Protein AF-A0A821PAI7-F1 (afdb_monomer_lite)

Secondary structure (DSSP, 8-state):
-HHHHHHHHHHHHHHHHHHHHHHHHT--EETTEEEEETTTTS-HHHHHHHHHHHHHHHHHHHHHHHHHHHHHHHHHHHHHHHHHHHHHHS-HHHHHHHHHHHHHHHHHHHHHHHHHHHHHHHHHHTT-

Radius of gyration: 34.41 Å; chains: 1; bounding box: 98×46×50 Å

Structure (mmCIF, N/CA/C/O backbone):
data_AF-A0A821PAI7-F1
#
_entry.id   AF-A0A821PAI7-F1
#
loop_
_atom_site.group_PDB
_atom_site.id
_atom_site.type_symbol
_atom_site.label_atom_id
_atom_site.label_alt_id
_atom_site.label_comp_id
_atom_site.label_asym_id
_atom_site.label_entity_id
_atom_site.label_seq_id
_atom_site.pdbx_PDB_ins_code
_atom_site.Cartn_x
_atom_site.Cartn_y
_atom_site.Cartn_z
_atom_site.occupancy
_atom_site.B_iso_or_equiv
_atom_site.auth_seq_id
_atom_site.auth_comp_id
_atom_site.auth_asym_id
_atom_site.auth_atom_id
_atom_site.pdbx_PDB_model_num
ATOM 1 N N . GLY A 1 1 ? 9.888 -11.070 -11.938 1.00 49.94 1 GLY A N 1
ATOM 2 C CA . GLY A 1 1 ? 8.780 -11.842 -11.357 1.00 49.94 1 GLY A CA 1
ATOM 3 C C . GLY A 1 1 ? 8.184 -11.053 -10.219 1.00 49.94 1 GLY A C 1
ATOM 4 O O . GLY A 1 1 ? 7.246 -10.309 -10.442 1.00 49.94 1 GLY A O 1
ATOM 5 N N . GLU A 1 2 ? 8.807 -11.104 -9.044 1.00 46.00 2 GLU A N 1
ATOM 6 C CA . GLU A 1 2 ? 8.268 -10.514 -7.802 1.00 46.00 2 GLU A CA 1
ATOM 7 C C . GLU A 1 2 ? 8.218 -8.973 -7.785 1.00 46.00 2 GLU A C 1
ATOM 9 O O . GLU A 1 2 ? 7.347 -8.375 -7.160 1.00 46.00 2 GLU A O 1
ATOM 14 N N . THR A 1 3 ? 9.092 -8.298 -8.535 1.00 57.22 3 THR A N 1
ATOM 15 C CA . THR A 1 3 ? 9.069 -6.830 -8.668 1.00 57.22 3 THR A CA 1
ATOM 16 C C . THR A 1 3 ? 7.948 -6.314 -9.571 1.00 57.22 3 THR A C 1
ATOM 18 O O . THR A 1 3 ? 7.578 -5.149 -9.476 1.00 57.22 3 THR A O 1
ATOM 21 N N . THR A 1 4 ? 7.394 -7.153 -10.447 1.00 66.62 4 THR A N 1
ATOM 22 C CA . THR A 1 4 ? 6.386 -6.748 -11.439 1.00 66.62 4 THR A CA 1
ATOM 23 C C . THR A 1 4 ? 4.973 -6.793 -10.852 1.00 66.62 4 THR A C 1
ATOM 25 O O . THR A 1 4 ? 4.166 -5.904 -11.116 1.00 66.62 4 THR A O 1
ATOM 28 N N . GLU A 1 5 ? 4.701 -7.779 -9.996 1.00 65.94 5 GLU A N 1
ATOM 29 C CA . GLU A 1 5 ? 3.411 -7.950 -9.315 1.00 65.94 5 GLU A CA 1
ATOM 30 C C . GLU A 1 5 ? 3.170 -6.865 -8.260 1.00 65.94 5 GLU A C 1
ATOM 32 O O . GLU A 1 5 ? 2.105 -6.251 -8.247 1.00 65.94 5 GLU A O 1
ATOM 37 N N . TYR A 1 6 ? 4.186 -6.538 -7.454 1.00 71.12 6 TYR A N 1
ATOM 38 C CA . TYR A 1 6 ? 4.102 -5.458 -6.466 1.00 71.12 6 TYR A CA 1
ATOM 39 C C . TYR A 1 6 ? 3.813 -4.091 -7.112 1.00 71.12 6 TYR A C 1
ATOM 41 O O . TYR A 1 6 ? 2.992 -3.315 -6.622 1.00 71.12 6 TYR A O 1
ATOM 49 N N . VAL A 1 7 ? 4.454 -3.797 -8.250 1.00 72.88 7 VAL A N 1
ATOM 50 C CA . VAL A 1 7 ? 4.238 -2.540 -8.986 1.00 72.88 7 VAL A CA 1
ATOM 51 C C . VAL A 1 7 ? 2.828 -2.481 -9.575 1.00 72.88 7 VAL A C 1
ATOM 53 O O . VAL A 1 7 ? 2.158 -1.456 -9.447 1.00 72.88 7 VAL A O 1
ATOM 56 N N . ALA A 1 8 ? 2.348 -3.572 -10.179 1.00 75.94 8 ALA A N 1
ATOM 57 C CA . ALA A 1 8 ? 0.982 -3.650 -10.694 1.00 75.94 8 ALA A CA 1
ATOM 58 C C . ALA A 1 8 ? -0.057 -3.474 -9.574 1.00 75.94 8 ALA A C 1
ATOM 60 O O . ALA A 1 8 ? -1.049 -2.762 -9.742 1.00 75.94 8 ALA A O 1
ATOM 61 N N . GLU A 1 9 ? 0.196 -4.067 -8.408 1.00 77.94 9 GLU A N 1
ATOM 62 C CA . GLU A 1 9 ? -0.677 -3.966 -7.247 1.00 77.94 9 GLU A CA 1
ATOM 63 C C . GLU A 1 9 ? -0.728 -2.542 -6.656 1.00 77.94 9 GLU A C 1
ATOM 65 O O . GLU A 1 9 ? -1.802 -2.086 -6.234 1.00 77.94 9 GLU A O 1
ATOM 70 N N . GLN A 1 10 ? 0.402 -1.830 -6.625 1.00 80.75 10 GLN A N 1
ATOM 71 C CA . GLN A 1 10 ? 0.442 -0.432 -6.194 1.00 80.75 10 GLN A CA 1
ATOM 72 C C . GLN A 1 10 ? -0.295 0.470 -7.189 1.00 80.75 10 GLN A C 1
ATOM 74 O O . GLN A 1 10 ? -1.089 1.315 -6.782 1.00 80.75 10 GLN A O 1
ATOM 79 N N . LEU A 1 11 ? -0.100 0.264 -8.493 1.00 83.56 11 LEU A N 1
ATOM 80 C CA . LEU A 1 11 ? -0.813 1.023 -9.522 1.00 83.56 11 LEU A CA 1
ATOM 81 C C . LEU A 1 11 ? -2.327 0.803 -9.435 1.00 83.56 11 LEU A C 1
ATOM 83 O O . LEU A 1 11 ? -3.085 1.769 -9.476 1.00 83.56 11 LEU A O 1
ATOM 87 N N . ALA A 1 12 ? -2.778 -0.441 -9.253 1.00 83.12 12 ALA A N 1
ATOM 88 C CA . ALA A 1 12 ? -4.196 -0.745 -9.068 1.00 83.12 12 ALA A CA 1
ATOM 89 C C . ALA A 1 12 ? -4.795 -0.022 -7.846 1.00 83.12 12 ALA A C 1
ATOM 91 O O . ALA A 1 12 ? -5.939 0.431 -7.889 1.00 83.12 12 ALA A O 1
ATOM 92 N N . TYR A 1 13 ? -4.021 0.117 -6.767 1.00 87.38 13 TYR A N 1
ATOM 93 C CA . TYR A 1 13 ? -4.441 0.840 -5.569 1.00 87.38 13 TYR A CA 1
ATOM 94 C C . TYR A 1 13 ? -4.627 2.342 -5.811 1.00 87.38 13 TYR A C 1
ATOM 96 O O . TYR A 1 13 ? -5.671 2.897 -5.463 1.00 87.38 13 TYR A O 1
ATOM 104 N N . GLU A 1 14 ? -3.655 2.982 -6.460 1.00 89.25 14 GLU A N 1
ATOM 105 C CA . GLU A 1 14 ? -3.740 4.404 -6.811 1.00 89.25 14 GLU A CA 1
ATOM 106 C C . GLU A 1 14 ? -4.895 4.680 -7.786 1.00 89.25 14 GLU A C 1
ATOM 108 O O . GLU A 1 14 ? -5.622 5.661 -7.633 1.00 89.25 14 GLU A O 1
ATOM 113 N N . TRP A 1 15 ? -5.153 3.766 -8.727 1.00 91.75 15 TRP A N 1
ATOM 114 C CA . TRP A 1 15 ? -6.306 3.857 -9.626 1.00 91.75 15 TRP A CA 1
ATOM 115 C C . TRP A 1 15 ? -7.648 3.815 -8.889 1.00 91.75 15 TRP A C 1
ATOM 117 O O . TRP A 1 15 ? -8.557 4.571 -9.230 1.00 91.75 15 TRP A O 1
ATOM 127 N N . ILE A 1 16 ? -7.784 2.967 -7.865 1.00 89.88 16 ILE A N 1
ATOM 128 C CA . ILE A 1 16 ? -9.005 2.885 -7.050 1.00 89.88 16 ILE A CA 1
ATOM 129 C C . ILE A 1 16 ? -9.232 4.183 -6.264 1.00 89.88 16 ILE A C 1
ATOM 131 O O . ILE A 1 16 ? -10.365 4.669 -6.200 1.00 89.88 16 ILE A O 1
ATOM 135 N N . LYS A 1 17 ? -8.169 4.767 -5.696 1.00 93.12 17 LYS A N 1
ATOM 136 C CA . LYS A 1 17 ? -8.231 6.070 -5.013 1.00 93.12 17 LYS A CA 1
ATOM 137 C C . LYS A 1 17 ? -8.680 7.174 -5.959 1.00 93.12 17 LYS A C 1
ATOM 139 O O . LYS A 1 17 ? -9.666 7.853 -5.677 1.00 93.12 17 LYS A O 1
ATOM 144 N N . TYR A 1 18 ? -8.023 7.273 -7.110 1.00 93.31 18 TYR A N 1
ATOM 145 C CA . TYR A 1 18 ? -8.362 8.246 -8.140 1.00 93.31 18 TYR A CA 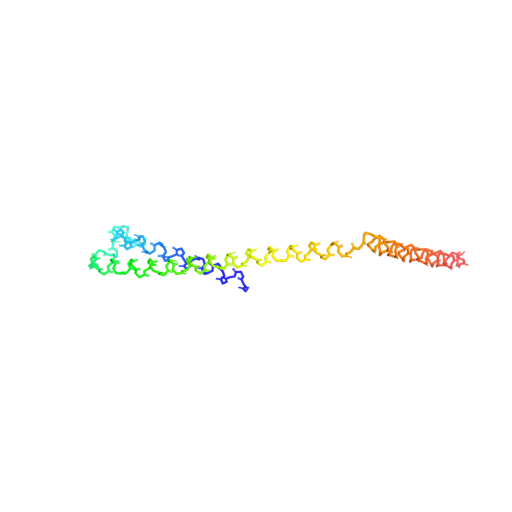1
ATOM 146 C C . TYR A 1 18 ? -9.812 8.091 -8.620 1.00 93.31 18 TYR A C 1
ATOM 148 O O . TYR A 1 18 ? -10.555 9.068 -8.693 1.00 93.31 18 TYR A O 1
ATOM 156 N N . ALA A 1 19 ? -10.262 6.862 -8.890 1.00 91.81 19 ALA A N 1
ATOM 157 C CA . ALA A 1 19 ? -11.640 6.601 -9.301 1.00 91.81 19 ALA A CA 1
ATOM 158 C C . ALA A 1 19 ? -12.652 7.054 -8.237 1.00 91.81 19 ALA A C 1
ATOM 160 O O . ALA A 1 19 ? -13.659 7.683 -8.567 1.00 91.81 19 ALA A O 1
ATOM 161 N N . ARG A 1 20 ? -12.373 6.790 -6.954 1.00 93.38 20 ARG A N 1
ATOM 162 C CA . ARG A 1 20 ? -13.219 7.251 -5.848 1.00 93.38 20 ARG A CA 1
ATOM 163 C C . ARG A 1 20 ? -13.309 8.774 -5.803 1.00 93.38 20 ARG A C 1
ATOM 165 O O . ARG A 1 20 ? -14.416 9.282 -5.658 1.00 93.38 20 ARG A O 1
ATOM 172 N N . GLU A 1 21 ? -12.193 9.486 -5.941 1.00 94.50 21 GLU A N 1
ATOM 173 C CA . GLU A 1 21 ? -12.177 10.956 -5.967 1.00 94.50 21 GLU A CA 1
ATOM 174 C C . GLU A 1 21 ? -13.070 11.504 -7.087 1.00 94.50 21 GLU A C 1
ATOM 176 O O . GLU A 1 21 ? -13.922 12.356 -6.840 1.00 94.50 21 GLU A O 1
ATOM 181 N N . ARG A 1 22 ? -12.974 10.941 -8.299 1.00 94.75 22 ARG A N 1
ATOM 182 C CA . ARG A 1 22 ? -13.813 11.357 -9.439 1.00 94.75 22 ARG A CA 1
ATOM 183 C C . ARG A 1 22 ? -15.301 11.112 -9.206 1.00 94.75 22 ARG A C 1
ATOM 185 O O . ARG A 1 22 ? -16.127 11.968 -9.526 1.00 94.75 22 ARG A O 1
ATOM 192 N N . LEU A 1 23 ? -15.656 9.976 -8.605 1.00 93.38 23 LEU A N 1
ATOM 193 C CA . LEU A 1 23 ? -17.041 9.676 -8.228 1.00 93.38 23 LEU A CA 1
ATOM 194 C C . LEU A 1 23 ? -17.551 10.629 -7.132 1.00 93.38 23 LEU A C 1
ATOM 196 O O . LEU A 1 23 ? -18.690 11.101 -7.204 1.00 93.38 23 LEU A O 1
ATOM 200 N N . GLN A 1 24 ? -16.705 10.985 -6.158 1.00 92.62 24 GLN A N 1
ATOM 201 C CA . GLN A 1 24 ? -17.052 11.945 -5.105 1.00 92.62 24 GLN A CA 1
ATOM 202 C C . GLN A 1 24 ? -17.313 13.334 -5.681 1.00 92.62 24 GLN A C 1
ATOM 20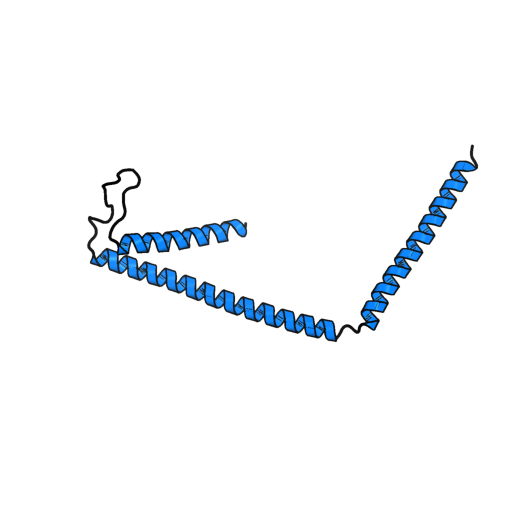4 O O . GLN A 1 24 ? -18.319 13.954 -5.333 1.00 92.62 24 GLN A O 1
ATOM 209 N N . GLU A 1 25 ? -16.466 13.782 -6.604 1.00 93.62 25 GLU A N 1
ATOM 210 C 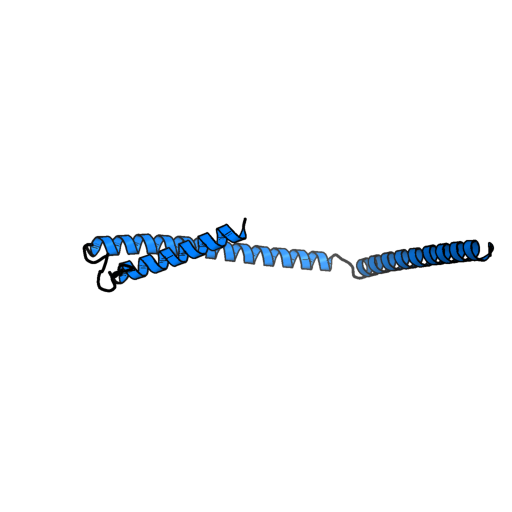CA . GLU A 1 25 ? -16.632 15.034 -7.346 1.00 93.62 25 GLU A CA 1
ATOM 211 C C . GLU A 1 25 ? -17.826 15.001 -8.316 1.00 93.62 25 GLU A C 1
ATOM 213 O O . GLU A 1 25 ? -18.304 16.054 -8.737 1.00 93.62 25 GLU A O 1
ATOM 218 N N . GLY A 1 26 ? -18.306 13.807 -8.689 1.00 93.25 26 GLY A N 1
ATOM 219 C CA . GLY A 1 26 ? -19.304 13.627 -9.746 1.00 93.25 26 GLY A CA 1
ATOM 220 C C . GLY A 1 26 ? -18.786 14.055 -11.122 1.00 93.25 26 GLY A C 1
ATOM 221 O O . GLY A 1 26 ? -19.573 14.420 -11.998 1.00 93.25 26 GLY A O 1
ATOM 222 N N . LYS A 1 27 ? -17.459 14.060 -11.304 1.00 92.50 27 LYS A N 1
ATOM 223 C CA . LYS A 1 27 ? -16.786 14.550 -12.506 1.00 92.50 27 LYS A CA 1
ATOM 224 C C . LYS A 1 27 ? -15.734 13.563 -12.983 1.00 92.50 27 LYS A C 1
ATOM 226 O O . LYS A 1 27 ? -14.773 13.265 -12.280 1.00 92.50 27 LYS A O 1
ATOM 231 N N . CYS A 1 28 ? -15.888 13.107 -14.218 1.00 92.88 28 CYS A N 1
ATOM 232 C CA . CYS A 1 28 ? -14.867 12.364 -14.941 1.00 92.88 28 CYS A CA 1
ATOM 233 C C . CYS A 1 28 ? -14.852 12.855 -16.387 1.00 92.88 28 CYS A C 1
ATOM 235 O O . CYS A 1 28 ? -15.749 12.532 -17.163 1.00 92.88 28 CYS A O 1
ATOM 237 N N . SER A 1 29 ? -13.862 13.676 -16.733 1.00 91.69 29 SER A N 1
ATOM 238 C CA . SER A 1 29 ? -13.722 14.185 -18.095 1.00 91.69 29 SER A CA 1
ATOM 239 C C . SER A 1 29 ? -13.366 13.060 -19.057 1.00 91.69 29 SER A C 1
ATOM 241 O O . SER A 1 29 ? -12.519 12.212 -18.765 1.00 91.69 29 SER A O 1
ATOM 243 N N . HIS A 1 30 ? -13.980 13.074 -20.234 1.00 93.50 30 HIS A N 1
ATOM 244 C CA . HIS A 1 30 ? -13.554 12.215 -21.323 1.00 93.50 30 HIS A CA 1
ATOM 245 C C . HIS A 1 30 ? -12.153 12.625 -21.795 1.00 93.50 30 HIS A C 1
ATOM 247 O O . HIS A 1 30 ? -11.890 13.800 -22.038 1.00 93.50 30 HIS A O 1
ATOM 253 N N . TYR A 1 31 ? -11.266 11.647 -21.984 1.00 88.38 31 TYR A N 1
ATOM 254 C CA . TYR A 1 31 ? -9.845 11.892 -22.251 1.00 88.38 31 TYR A CA 1
ATOM 255 C C . TYR A 1 31 ? -9.580 12.781 -23.481 1.00 88.38 31 TYR A C 1
ATOM 257 O O . TYR A 1 31 ? -8.683 13.614 -23.461 1.00 88.38 31 TYR A O 1
ATOM 265 N N . PHE A 1 32 ? -10.382 12.636 -24.540 1.00 91.31 32 PHE A N 1
ATOM 266 C CA . PHE A 1 32 ? -10.235 13.412 -25.781 1.00 91.31 32 PHE A CA 1
ATOM 267 C C . PHE A 1 32 ? -11.217 14.583 -25.917 1.00 91.31 32 PHE A C 1
ATOM 269 O O . PHE A 1 32 ? -11.134 15.336 -26.882 1.00 91.31 32 PHE A O 1
ATOM 276 N N . ILE A 1 33 ? -12.194 14.703 -25.012 1.00 91.56 33 ILE A N 1
ATOM 277 C CA . ILE A 1 33 ? -13.270 15.698 -25.122 1.00 91.56 33 ILE A CA 1
ATOM 278 C C . ILE A 1 33 ? -13.372 16.407 -23.774 1.00 91.56 33 ILE A C 1
ATOM 280 O O . ILE A 1 33 ? -14.094 15.961 -22.886 1.00 91.56 33 ILE A O 1
ATOM 284 N N . GLU A 1 34 ? -12.640 17.513 -23.632 1.00 79.75 34 GLU A N 1
ATOM 285 C CA . GLU A 1 34 ? -12.421 18.207 -22.350 1.00 79.75 34 GLU A CA 1
ATOM 286 C C . GLU A 1 34 ? -13.719 18.615 -21.631 1.00 79.75 34 GLU A C 1
ATOM 288 O O . GLU A 1 34 ? -13.776 18.606 -20.401 1.00 79.75 34 GLU A O 1
ATOM 293 N N . ASN A 1 35 ? -14.780 18.905 -22.391 1.00 88.94 35 ASN A N 1
ATOM 294 C CA . ASN A 1 35 ? -16.068 19.366 -21.865 1.00 88.94 35 ASN A CA 1
ATOM 295 C C . ASN A 1 35 ? -17.091 18.246 -21.613 1.00 88.94 35 ASN A C 1
ATOM 297 O O . ASN A 1 35 ? -18.198 18.534 -21.165 1.00 88.94 35 ASN A O 1
ATOM 301 N N . LEU A 1 36 ? -16.765 16.985 -21.912 1.00 93.06 36 LEU A N 1
ATOM 302 C CA . LEU A 1 36 ? -17.685 15.867 -21.706 1.00 93.06 36 LEU A CA 1
ATOM 303 C C . LEU A 1 36 ? -17.455 15.236 -20.329 1.00 93.06 36 LEU A C 1
ATOM 305 O O . LEU A 1 36 ? -16.414 14.619 -20.102 1.00 93.06 36 LEU A O 1
ATOM 309 N N . ASN A 1 37 ? -18.438 15.342 -19.431 1.00 93.69 37 ASN A N 1
ATOM 310 C CA . ASN A 1 37 ? -18.424 14.648 -18.144 1.00 93.69 37 ASN A CA 1
ATOM 311 C C . ASN A 1 37 ? -19.125 13.285 -18.252 1.00 93.69 37 ASN A C 1
ATOM 313 O O . ASN A 1 37 ? -20.345 13.199 -18.351 1.00 93.69 37 ASN A O 1
ATOM 317 N N . LEU A 1 38 ? -18.354 12.204 -18.154 1.00 93.38 38 LEU A N 1
ATOM 318 C CA . LEU A 1 38 ? -18.851 10.830 -18.247 1.00 93.38 38 LEU A CA 1
ATOM 319 C C . LEU A 1 38 ? -19.769 10.420 -17.089 1.00 93.38 38 LEU A C 1
ATOM 321 O O . LEU A 1 38 ? -20.528 9.465 -17.229 1.00 93.38 38 LEU A O 1
ATOM 325 N N . LEU A 1 39 ? -19.712 11.126 -15.956 1.00 94.12 39 LEU A N 1
ATOM 326 C CA . LEU A 1 39 ? -20.541 10.842 -14.780 1.00 94.12 39 LEU A CA 1
ATOM 327 C C . LEU A 1 39 ? -21.813 11.695 -14.714 1.00 94.12 39 LEU A C 1
ATOM 329 O O . LEU A 1 39 ? -22.658 11.442 -13.862 1.00 94.12 39 LEU A O 1
ATOM 333 N N . GLU A 1 40 ? -21.973 12.673 -15.608 1.00 93.25 40 GLU A N 1
ATOM 334 C CA . GLU A 1 40 ? -23.164 13.526 -15.680 1.00 93.25 40 GLU A CA 1
ATOM 335 C C . GLU A 1 40 ? -24.495 12.756 -15.795 1.00 93.25 40 GLU A C 1
ATOM 337 O O . GLU A 1 40 ? -25.433 13.116 -15.082 1.00 93.25 40 GLU A O 1
ATOM 342 N N . PRO A 1 41 ? -24.622 11.681 -16.605 1.00 93.75 41 PRO A N 1
ATOM 343 C CA . PRO A 1 41 ? -25.882 10.941 -16.694 1.00 93.75 41 PRO A CA 1
ATOM 344 C C . PRO A 1 41 ? -26.161 10.048 -15.473 1.00 93.75 41 PRO A C 1
ATOM 346 O O . PRO A 1 41 ? -27.252 9.485 -15.358 1.00 93.75 41 PRO A O 1
ATOM 349 N N . CYS A 1 42 ? -25.198 9.865 -14.567 1.00 92.56 42 CYS A N 1
ATOM 350 C CA . CYS A 1 42 ? -25.354 8.987 -13.415 1.00 92.56 42 CYS A CA 1
ATOM 351 C C . CYS A 1 42 ? -26.110 9.689 -12.283 1.00 92.56 42 CYS A C 1
ATOM 353 O O . CYS A 1 42 ? -25.792 10.810 -11.889 1.00 92.56 42 CYS A O 1
ATOM 355 N N . LYS A 1 43 ? -27.076 8.991 -11.674 1.00 95.00 43 LYS A N 1
ATOM 356 C CA . LYS A 1 43 ? -27.726 9.502 -10.463 1.00 95.00 43 LYS A CA 1
ATOM 357 C C . LYS A 1 43 ? -26.730 9.585 -9.310 1.00 95.00 43 LYS A C 1
ATOM 359 O O . LYS A 1 43 ? -25.923 8.678 -9.103 1.00 95.00 43 LYS A O 1
ATOM 364 N N . ARG A 1 44 ? -26.867 10.631 -8.493 1.00 92.44 44 ARG A N 1
ATOM 365 C CA . ARG A 1 44 ? -25.982 10.875 -7.348 1.00 92.44 44 ARG A CA 1
ATOM 366 C C . ARG A 1 44 ? -25.976 9.733 -6.327 1.00 92.44 44 ARG A C 1
ATOM 368 O O . ARG A 1 44 ? -24.925 9.446 -5.769 1.00 92.44 44 ARG A O 1
ATOM 375 N N . GLU A 1 45 ? -27.114 9.071 -6.122 1.00 93.44 45 GLU A N 1
ATOM 376 C CA . GLU A 1 45 ? -27.239 7.911 -5.225 1.00 93.44 45 GLU A CA 1
ATOM 377 C C . GLU A 1 45 ? -26.294 6.761 -5.614 1.00 93.44 45 GLU A C 1
ATOM 379 O O . GLU A 1 45 ? -25.548 6.280 -4.767 1.00 93.44 45 GLU A O 1
ATOM 384 N N . TYR A 1 46 ? -26.219 6.412 -6.903 1.00 94.81 46 TYR A N 1
ATOM 385 C CA . TYR A 1 46 ? -25.334 5.348 -7.390 1.00 94.81 46 TYR A CA 1
ATOM 386 C C . TYR A 1 46 ? -23.856 5.739 -7.323 1.00 94.81 46 TYR A C 1
ATOM 388 O O . TYR A 1 46 ? -23.000 4.900 -7.054 1.00 94.81 46 TYR A O 1
ATOM 396 N N . LEU A 1 47 ? -23.543 7.021 -7.543 1.00 92.12 47 LEU A N 1
ATOM 397 C CA . LEU A 1 47 ? -22.178 7.527 -7.384 1.00 92.12 47 LEU A CA 1
ATOM 398 C C . LEU A 1 47 ? -21.721 7.425 -5.924 1.00 92.12 47 LEU A C 1
ATOM 400 O O . LEU A 1 47 ? -20.598 7.001 -5.667 1.00 92.12 47 LEU A O 1
ATOM 404 N N . ASN A 1 48 ? -22.596 7.768 -4.976 1.00 90.31 48 ASN A N 1
ATOM 405 C CA . ASN A 1 48 ? -22.306 7.657 -3.548 1.00 90.31 48 ASN A CA 1
ATOM 406 C C . ASN A 1 48 ? -22.108 6.195 -3.124 1.00 90.31 48 ASN A C 1
ATOM 408 O O . ASN A 1 48 ? -21.125 5.893 -2.453 1.00 90.31 48 ASN A O 1
ATOM 412 N N . GLU A 1 49 ? -22.980 5.287 -3.567 1.00 92.19 49 GLU A N 1
ATOM 413 C CA . GLU A 1 49 ? -22.850 3.850 -3.295 1.00 92.19 49 GLU A CA 1
ATOM 414 C C . GLU A 1 49 ? -21.522 3.295 -3.843 1.00 92.19 49 GLU A C 1
ATOM 416 O O . GLU A 1 49 ? -20.776 2.610 -3.139 1.00 92.19 49 GLU A O 1
ATOM 421 N N . ALA A 1 50 ? -21.148 3.675 -5.069 1.00 90.50 50 ALA A N 1
ATOM 422 C CA . ALA A 1 50 ? -19.852 3.318 -5.636 1.00 90.50 50 ALA A CA 1
ATOM 423 C C . ALA A 1 50 ? -18.679 3.889 -4.813 1.00 90.50 50 ALA A C 1
ATOM 425 O O . ALA A 1 50 ? -17.703 3.180 -4.560 1.00 90.50 50 ALA A O 1
ATOM 426 N N . CYS A 1 51 ? -18.765 5.139 -4.341 1.00 91.25 51 CYS A N 1
ATOM 427 C CA . CYS A 1 51 ? -17.754 5.725 -3.456 1.00 91.25 51 CYS A CA 1
ATOM 428 C C . CYS A 1 51 ? -17.595 4.949 -2.144 1.00 91.25 51 CYS A C 1
ATOM 430 O O . CYS A 1 51 ? -16.462 4.781 -1.685 1.00 91.25 51 CYS A O 1
ATOM 432 N N . GLU A 1 52 ? -18.692 4.493 -1.539 1.00 88.88 52 GLU A N 1
ATOM 433 C CA . GLU A 1 52 ? -18.677 3.704 -0.302 1.00 88.88 52 GLU A CA 1
ATOM 434 C C . GLU A 1 52 ? -18.022 2.336 -0.517 1.00 88.88 52 GLU A C 1
ATOM 436 O O . GLU A 1 52 ? -17.142 1.945 0.254 1.00 88.88 52 GLU A O 1
ATOM 441 N N . ILE A 1 53 ? -18.355 1.651 -1.616 1.00 91.00 53 ILE A N 1
ATOM 442 C CA . ILE A 1 53 ? -17.732 0.372 -1.989 1.00 91.00 53 ILE A CA 1
ATOM 443 C C . ILE A 1 53 ? -16.219 0.538 -2.186 1.00 91.00 53 ILE A C 1
ATOM 445 O O . ILE A 1 53 ? -15.429 -0.274 -1.693 1.00 91.00 53 ILE A O 1
ATOM 449 N N . LEU A 1 54 ? -15.787 1.589 -2.891 1.00 89.69 54 LEU A N 1
ATOM 450 C CA . LEU A 1 54 ? -14.360 1.851 -3.098 1.00 89.69 54 LEU A CA 1
ATOM 451 C C . LEU A 1 54 ? -13.658 2.256 -1.797 1.00 89.69 54 LEU A C 1
ATOM 453 O O . LEU A 1 54 ? -12.540 1.804 -1.555 1.00 89.69 54 LEU A O 1
ATOM 457 N N . ALA A 1 55 ? -14.307 3.042 -0.933 1.00 86.81 55 ALA A N 1
ATOM 458 C CA . ALA A 1 55 ? -13.772 3.402 0.380 1.00 86.81 55 ALA A CA 1
ATOM 459 C C . ALA A 1 55 ? -13.542 2.161 1.253 1.00 86.81 55 ALA A C 1
ATOM 461 O O . ALA A 1 55 ? -12.478 2.014 1.850 1.00 86.81 55 ALA A O 1
ATOM 462 N N . TYR A 1 56 ? -14.501 1.232 1.270 1.00 89.81 56 TYR A N 1
ATOM 463 C CA . TYR A 1 56 ? -14.358 -0.034 1.980 1.00 89.81 56 TYR A CA 1
ATOM 464 C C . TYR A 1 56 ? -13.161 -0.848 1.465 1.00 89.81 56 TYR A C 1
ATOM 466 O O . TYR A 1 56 ? -12.360 -1.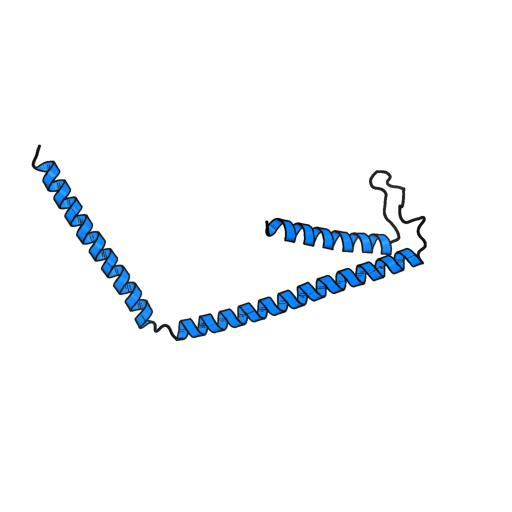340 2.260 1.00 89.81 56 TYR A O 1
ATOM 474 N N . ARG A 1 57 ? -12.986 -0.944 0.140 1.00 84.81 57 ARG A N 1
ATOM 475 C CA . ARG A 1 57 ? -11.848 -1.658 -0.467 1.00 84.81 57 ARG A CA 1
ATOM 476 C C . ARG A 1 57 ? -10.497 -1.020 -0.140 1.00 84.81 57 ARG A C 1
ATOM 478 O O . ARG A 1 57 ? -9.540 -1.751 0.107 1.00 84.81 57 ARG A O 1
ATOM 485 N N . ILE A 1 58 ? -10.422 0.313 -0.127 1.00 87.19 58 ILE A N 1
ATOM 486 C CA . ILE A 1 58 ? -9.218 1.055 0.276 1.00 87.19 58 ILE A CA 1
ATOM 487 C C . ILE A 1 58 ? -8.880 0.730 1.732 1.00 87.19 58 ILE A C 1
ATOM 489 O O . ILE A 1 58 ? -7.782 0.251 2.004 1.00 87.19 58 ILE A O 1
ATOM 493 N N . ASN A 1 59 ? -9.851 0.884 2.636 1.00 82.50 59 ASN A N 1
ATOM 494 C CA . ASN A 1 59 ? -9.659 0.629 4.062 1.00 82.50 59 ASN A CA 1
ATOM 495 C C . ASN A 1 59 ? -9.218 -0.816 4.331 1.00 82.50 59 ASN A C 1
ATOM 497 O O . ASN A 1 59 ? -8.302 -1.045 5.116 1.00 82.50 59 ASN A O 1
ATOM 501 N N . LEU A 1 60 ? -9.826 -1.798 3.656 1.00 81.56 60 LEU A N 1
ATOM 502 C CA . LEU A 1 60 ? -9.445 -3.204 3.794 1.00 81.56 60 LEU A CA 1
ATOM 503 C C . LEU A 1 60 ? -7.980 -3.431 3.390 1.00 81.56 60 LEU A C 1
ATOM 505 O O . LEU A 1 60 ? -7.242 -4.111 4.101 1.00 81.56 60 LEU A O 1
ATOM 509 N N . LYS A 1 61 ? -7.543 -2.836 2.274 1.00 80.69 61 LYS A N 1
ATOM 510 C CA . LYS A 1 61 ? -6.158 -2.946 1.802 1.00 80.69 61 LYS A CA 1
ATOM 511 C C . LYS A 1 61 ? -5.169 -2.270 2.755 1.00 80.69 61 LYS A C 1
ATOM 513 O O . LYS A 1 61 ? -4.140 -2.865 3.066 1.00 80.69 61 LYS A O 1
ATOM 518 N N . GLU A 1 62 ? -5.493 -1.085 3.268 1.00 81.94 62 GLU A N 1
ATOM 519 C CA . GLU A 1 62 ? -4.657 -0.381 4.251 1.00 81.94 62 GLU A CA 1
ATOM 520 C C . GLU A 1 62 ? -4.548 -1.152 5.572 1.00 81.94 62 GLU A C 1
ATOM 522 O O . GLU A 1 62 ? -3.458 -1.258 6.132 1.00 81.94 62 GLU A O 1
ATOM 527 N N . MET A 1 63 ? -5.641 -1.762 6.043 1.00 75.44 63 MET A N 1
ATOM 528 C CA . MET A 1 63 ? -5.624 -2.620 7.232 1.00 75.44 63 MET A CA 1
ATOM 529 C C . MET A 1 63 ? -4.718 -3.843 7.048 1.00 75.44 63 MET A C 1
ATOM 531 O O . MET A 1 63 ? -3.925 -4.153 7.937 1.00 75.44 63 MET A O 1
ATOM 535 N N . VAL A 1 64 ? -4.803 -4.520 5.898 1.00 74.75 64 VAL A N 1
ATOM 536 C CA . VAL A 1 64 ? -3.941 -5.673 5.584 1.00 74.75 64 VAL A CA 1
ATOM 537 C C . VAL A 1 64 ? -2.469 -5.254 5.532 1.00 74.75 64 VAL A C 1
ATOM 539 O O . VAL A 1 64 ? -1.621 -5.914 6.133 1.00 74.75 64 VAL A O 1
ATOM 542 N N . GLN A 1 65 ? -2.157 -4.132 4.875 1.00 72.25 65 GLN A N 1
ATOM 543 C CA . GLN A 1 65 ? -0.794 -3.596 4.826 1.00 72.25 65 GLN A CA 1
ATOM 544 C C . GLN A 1 65 ? -0.272 -3.226 6.219 1.00 72.25 65 GLN A C 1
ATOM 546 O O . GLN A 1 65 ? 0.866 -3.553 6.559 1.00 72.25 65 GLN A O 1
ATOM 551 N N . PHE A 1 66 ? -1.100 -2.587 7.047 1.00 77.31 66 PHE A N 1
ATOM 552 C CA . PHE A 1 66 ? -0.744 -2.220 8.415 1.00 77.31 66 PHE A CA 1
ATOM 553 C C . PHE A 1 66 ? -0.404 -3.445 9.273 1.00 77.31 66 PHE A C 1
ATOM 555 O O . PHE A 1 66 ? 0.647 -3.470 9.921 1.00 77.31 66 PHE A O 1
ATOM 562 N N . GLU A 1 67 ? -1.247 -4.480 9.254 1.00 77.38 67 GLU A N 1
ATOM 563 C CA . GLU A 1 67 ? -1.003 -5.698 10.033 1.00 77.38 67 GLU A CA 1
ATOM 564 C C . GLU A 1 67 ? 0.252 -6.437 9.538 1.00 77.38 67 GLU A C 1
ATOM 566 O O . GLU A 1 67 ? 1.067 -6.884 10.346 1.00 77.38 67 GLU A O 1
ATOM 571 N N . PHE A 1 68 ? 0.488 -6.470 8.223 1.00 70.00 68 PHE A N 1
ATOM 572 C CA . PHE A 1 68 ? 1.712 -7.035 7.654 1.00 70.00 68 PHE A CA 1
ATOM 573 C C . PHE A 1 68 ? 2.977 -6.284 8.109 1.00 70.00 68 PHE A C 1
ATOM 575 O O . PHE A 1 68 ? 3.958 -6.904 8.531 1.00 70.00 68 PHE A O 1
ATOM 582 N N . MET A 1 69 ? 2.968 -4.945 8.090 1.00 71.88 69 MET A N 1
ATOM 583 C CA . MET A 1 69 ? 4.094 -4.140 8.589 1.00 71.88 69 MET A CA 1
ATOM 584 C C . MET A 1 69 ? 4.368 -4.390 10.075 1.00 71.88 69 MET A C 1
ATOM 586 O O . MET A 1 69 ? 5.527 -4.491 10.490 1.00 71.88 69 MET A O 1
ATOM 590 N N . LYS A 1 70 ? 3.310 -4.514 10.882 1.00 83.69 70 LYS A N 1
ATOM 591 C CA . LYS A 1 70 ? 3.409 -4.811 12.313 1.00 83.69 70 LYS A CA 1
ATOM 592 C C . LYS A 1 70 ? 4.053 -6.178 12.561 1.00 83.69 70 LYS A C 1
ATOM 594 O O . LYS A 1 70 ? 4.989 -6.260 13.356 1.00 83.69 70 LYS A O 1
ATOM 599 N N . GLN A 1 71 ? 3.617 -7.221 11.850 1.00 70.69 71 GLN A N 1
ATOM 600 C CA . GLN A 1 71 ? 4.212 -8.561 11.936 1.00 70.69 71 GLN A CA 1
ATOM 601 C C . GLN A 1 71 ? 5.691 -8.550 11.528 1.00 70.69 71 GLN A C 1
ATOM 603 O O . GLN A 1 71 ? 6.540 -9.082 12.245 1.00 70.69 71 GLN A O 1
ATOM 608 N N . ARG A 1 72 ? 6.035 -7.862 10.431 1.00 70.19 72 ARG A N 1
ATOM 609 C CA . ARG A 1 72 ? 7.426 -7.724 9.977 1.00 70.19 72 ARG A CA 1
ATOM 610 C C . ARG A 1 72 ? 8.317 -7.065 11.033 1.00 70.19 72 ARG A C 1
ATOM 612 O O . ARG A 1 72 ? 9.437 -7.523 11.249 1.00 70.19 72 ARG A O 1
ATOM 619 N N . LYS A 1 73 ? 7.831 -6.022 11.715 1.00 76.81 73 LYS A N 1
ATOM 620 C CA . LYS A 1 73 ? 8.574 -5.360 12.800 1.00 76.81 73 LYS A CA 1
ATOM 621 C C . LYS A 1 73 ? 8.864 -6.322 13.958 1.00 76.81 73 LYS A C 1
ATOM 623 O O . LYS A 1 73 ? 10.012 -6.418 14.382 1.00 76.81 73 LYS A O 1
ATOM 628 N N . GLN A 1 74 ? 7.861 -7.082 14.401 1.00 79.75 74 GLN A N 1
ATOM 629 C CA . GLN A 1 74 ? 8.025 -8.086 15.462 1.00 79.75 74 GLN A CA 1
ATOM 630 C C . GLN A 1 74 ? 9.040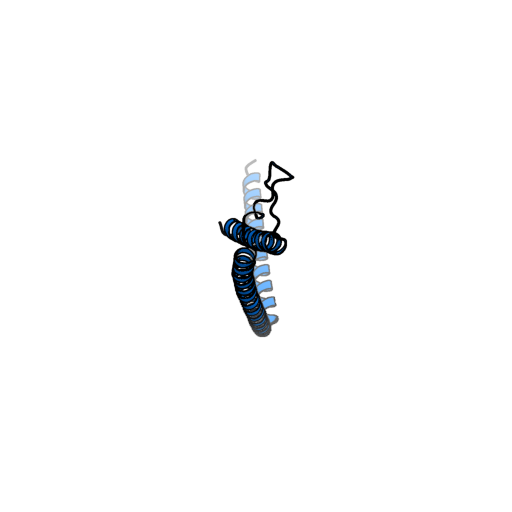 -9.174 15.079 1.00 79.75 74 GLN A C 1
ATOM 632 O O . GLN A 1 74 ? 9.850 -9.585 15.908 1.00 79.75 74 GLN A O 1
ATOM 637 N N . MET A 1 75 ? 9.038 -9.617 13.816 1.00 77.06 75 MET A N 1
ATOM 638 C CA . MET A 1 75 ? 10.016 -10.591 13.320 1.00 77.06 75 MET A CA 1
ATOM 639 C C . MET A 1 75 ? 11.447 -10.044 13.341 1.00 77.06 75 MET A C 1
ATOM 641 O O . MET A 1 75 ? 12.352 -10.748 13.784 1.00 77.06 75 MET A O 1
ATOM 645 N N . VAL A 1 76 ? 11.658 -8.797 12.906 1.00 75.56 76 VAL A N 1
ATOM 646 C CA . VAL A 1 76 ? 12.982 -8.150 12.941 1.00 75.56 76 VAL A CA 1
ATOM 647 C C . VAL A 1 76 ? 13.482 -8.006 14.378 1.00 75.56 76 VAL A C 1
ATOM 649 O O . VAL A 1 76 ? 14.627 -8.342 14.664 1.00 75.56 76 VAL A O 1
ATOM 652 N N . GLU A 1 77 ? 12.625 -7.570 15.303 1.00 83.25 77 GLU A N 1
ATOM 653 C CA . GLU A 1 77 ? 12.969 -7.467 16.727 1.00 83.25 77 GLU A CA 1
ATOM 654 C C . GLU A 1 77 ? 13.340 -8.835 17.324 1.00 83.25 77 GLU A C 1
ATOM 656 O O . GLU A 1 77 ? 14.347 -8.961 18.025 1.00 83.25 77 GLU A O 1
ATOM 661 N N . ALA A 1 78 ? 12.577 -9.883 16.998 1.00 82.44 78 ALA A N 1
ATOM 662 C CA . ALA A 1 78 ? 12.870 -11.246 17.431 1.00 82.44 78 ALA A CA 1
ATOM 663 C C . ALA A 1 78 ? 14.190 -11.776 16.845 1.00 82.44 78 ALA A C 1
ATOM 665 O O . ALA A 1 78 ? 14.961 -12.425 17.555 1.00 82.44 78 ALA A O 1
ATOM 666 N N . MET A 1 79 ? 14.467 -11.490 15.570 1.00 75.12 79 MET A N 1
ATOM 667 C CA . MET A 1 79 ? 15.733 -11.845 14.929 1.00 75.12 79 MET A CA 1
ATOM 668 C C . MET A 1 79 ? 16.912 -11.126 15.580 1.00 75.12 79 MET A C 1
ATOM 670 O O . MET A 1 79 ? 17.882 -11.787 15.933 1.00 75.12 79 MET A O 1
ATOM 674 N N . ASN A 1 80 ? 16.817 -9.816 15.815 1.00 76.19 80 ASN A N 1
ATOM 675 C CA . ASN A 1 80 ? 17.874 -9.050 16.477 1.00 76.19 80 ASN A CA 1
ATOM 676 C C . ASN A 1 80 ? 18.182 -9.605 17.868 1.00 76.19 80 ASN A C 1
ATOM 678 O O . ASN A 1 80 ? 19.345 -9.820 18.197 1.00 76.19 80 ASN A O 1
ATOM 682 N N . ARG A 1 81 ? 17.149 -9.935 18.650 1.00 83.44 81 ARG A N 1
ATOM 683 C CA . ARG A 1 81 ? 17.326 -10.553 19.967 1.00 83.44 81 ARG A CA 1
ATOM 684 C C . ARG A 1 81 ? 18.057 -11.897 19.888 1.00 83.44 81 ARG A C 1
ATOM 686 O O . ARG A 1 81 ? 18.955 -12.136 20.690 1.00 83.44 81 ARG A O 1
ATOM 693 N N . LYS A 1 82 ? 17.703 -12.757 18.925 1.00 77.69 82 LYS A N 1
ATOM 694 C CA . LYS A 1 82 ? 18.406 -14.033 18.696 1.00 77.69 82 LYS A CA 1
ATOM 695 C C . LYS A 1 82 ? 19.856 -13.817 18.261 1.00 77.69 82 LYS A C 1
ATOM 697 O O . LYS A 1 82 ? 20.735 -14.531 18.731 1.00 77.69 82 LYS A O 1
ATOM 702 N N . THR A 1 83 ? 20.113 -12.832 17.403 1.00 69.31 83 THR A N 1
ATOM 703 C CA . THR A 1 83 ? 21.467 -12.460 16.975 1.00 69.31 83 THR A CA 1
ATOM 704 C C . THR A 1 83 ? 22.302 -11.968 18.154 1.00 69.31 83 THR A C 1
ATOM 706 O O . THR A 1 83 ? 23.423 -12.425 18.333 1.00 69.31 83 THR A O 1
ATOM 709 N N . GLU A 1 84 ? 21.762 -11.091 19.001 1.00 79.25 84 GLU A N 1
ATOM 710 C CA . GLU A 1 84 ? 22.443 -10.635 20.218 1.00 79.25 84 GLU A CA 1
ATOM 711 C C . GLU A 1 84 ? 22.741 -11.787 21.180 1.00 79.25 84 GLU A C 1
ATOM 713 O O . GLU A 1 84 ? 23.821 -11.846 21.761 1.00 79.25 84 GLU A O 1
ATOM 718 N N . GLU A 1 85 ? 21.796 -12.708 21.361 1.00 85.62 85 GLU A N 1
ATOM 719 C CA . GLU A 1 85 ? 21.980 -13.886 22.204 1.00 85.62 85 GLU A CA 1
ATOM 720 C C . GLU A 1 85 ? 23.075 -14.810 21.659 1.00 85.62 85 GLU A C 1
ATOM 722 O O . GLU A 1 85 ? 23.950 -15.228 22.414 1.00 85.62 85 GLU A O 1
ATOM 727 N N . PHE A 1 86 ? 23.091 -15.049 20.348 1.00 74.94 86 PHE A N 1
ATOM 728 C CA . PHE A 1 86 ? 24.151 -15.795 19.676 1.00 74.94 86 PHE A CA 1
ATOM 729 C C . PHE A 1 86 ? 25.520 -15.115 19.830 1.00 74.94 86 PHE A C 1
ATOM 731 O O . PHE A 1 86 ? 26.496 -15.762 20.205 1.00 74.94 86 PHE A O 1
ATOM 738 N N . LEU A 1 87 ? 25.593 -13.796 19.631 1.00 69.38 87 LEU A N 1
ATOM 739 C CA . LEU A 1 87 ? 26.826 -13.024 19.811 1.00 69.38 87 LEU A CA 1
ATOM 740 C C . LEU A 1 87 ? 27.332 -13.042 21.261 1.00 69.38 87 LEU A C 1
ATOM 742 O O . LEU A 1 87 ? 28.537 -12.999 21.476 1.00 69.38 87 LEU A O 1
ATOM 746 N N . ARG A 1 88 ? 26.441 -13.142 22.257 1.00 78.69 88 ARG A N 1
ATOM 747 C CA . ARG A 1 88 ? 26.822 -13.334 23.671 1.00 78.69 88 ARG A CA 1
ATOM 748 C C . ARG A 1 88 ? 27.341 -14.744 23.962 1.00 78.69 88 ARG A C 1
ATOM 750 O O . ARG A 1 88 ? 28.093 -14.917 24.917 1.00 78.69 88 ARG A O 1
ATOM 757 N N . GLN A 1 89 ? 26.914 -15.742 23.188 1.00 72.88 89 GLN A N 1
ATOM 758 C CA . GLN A 1 89 ? 27.361 -17.132 23.324 1.00 72.88 89 GLN A CA 1
ATOM 759 C C . GLN A 1 89 ? 28.715 -17.379 22.651 1.00 72.88 89 GLN A C 1
ATOM 761 O O . GLN A 1 89 ? 29.469 -18.231 23.118 1.00 72.88 89 GLN A O 1
ATOM 766 N N . ILE A 1 90 ? 29.047 -16.627 21.597 1.00 66.56 90 ILE A N 1
ATOM 767 C CA . ILE A 1 90 ? 30.391 -16.634 21.016 1.00 66.56 90 ILE A CA 1
ATOM 768 C C . ILE A 1 90 ? 31.348 -16.015 22.036 1.00 66.56 90 ILE A C 1
ATOM 770 O O . ILE A 1 90 ? 31.306 -14.812 22.300 1.00 66.56 90 ILE A O 1
ATOM 774 N N . LYS A 1 91 ? 32.244 -16.819 22.618 1.00 66.25 91 LYS A N 1
ATOM 775 C CA . LYS A 1 91 ? 33.324 -16.253 23.426 1.00 66.25 91 LYS A CA 1
ATOM 776 C C . LYS A 1 91 ? 34.272 -15.532 22.477 1.00 66.25 91 LYS A C 1
ATOM 778 O O . LYS A 1 91 ? 34.661 -16.078 21.450 1.00 66.25 91 LYS A O 1
ATOM 783 N N . VAL A 1 92 ? 34.691 -14.318 22.829 1.00 60.50 92 VAL A N 1
ATOM 784 C CA . VAL A 1 92 ? 35.696 -13.556 22.060 1.00 60.50 92 VAL A CA 1
ATOM 785 C C . VAL A 1 92 ? 36.959 -14.397 21.813 1.00 60.50 92 VAL A C 1
ATOM 787 O O . VAL A 1 92 ? 37.569 -14.293 20.756 1.00 60.50 92 VAL A O 1
ATOM 790 N N . THR A 1 93 ? 37.297 -15.296 22.743 1.00 59.72 93 THR A N 1
ATOM 791 C CA . THR A 1 93 ? 38.367 -16.292 22.590 1.00 59.72 93 THR A CA 1
ATOM 792 C C . THR A 1 93 ? 38.140 -17.254 21.427 1.00 59.72 93 THR A C 1
ATOM 794 O O . THR A 1 93 ? 39.091 -17.549 20.717 1.00 59.72 93 THR A O 1
ATOM 797 N N . ASP A 1 94 ? 36.905 -17.700 21.191 1.00 71.06 94 ASP A N 1
ATOM 798 C CA . ASP A 1 94 ? 36.564 -18.647 20.122 1.00 71.06 94 ASP A CA 1
ATOM 799 C C . ASP A 1 94 ? 36.658 -17.961 18.750 1.00 71.06 94 ASP A C 1
ATOM 801 O O . ASP A 1 94 ? 37.163 -18.540 17.793 1.00 71.06 94 ASP A O 1
ATOM 805 N N . LEU A 1 95 ? 36.259 -16.685 18.664 1.00 67.56 95 LEU A N 1
ATOM 806 C CA . LEU A 1 95 ? 36.408 -15.880 17.447 1.00 67.56 95 LEU A CA 1
ATOM 807 C C . LEU A 1 95 ? 37.883 -15.566 17.135 1.00 67.56 95 LEU A C 1
ATOM 809 O O . LEU A 1 95 ? 38.305 -15.657 15.985 1.00 67.56 95 LEU A O 1
ATOM 813 N N . VAL A 1 96 ? 38.676 -15.222 18.157 1.00 68.38 96 VAL A N 1
ATOM 814 C CA . VAL A 1 96 ? 40.125 -14.991 18.020 1.00 68.38 96 VAL A CA 1
ATOM 815 C C . VAL A 1 96 ? 40.851 -16.279 17.632 1.00 68.38 96 VAL A C 1
ATOM 817 O O . VAL A 1 96 ? 41.751 -16.233 16.799 1.00 68.38 96 VAL A O 1
ATOM 820 N N . GLN A 1 97 ? 40.446 -17.426 18.184 1.00 71.75 97 GLN A N 1
ATOM 821 C CA . GLN A 1 97 ? 41.016 -18.726 17.839 1.00 71.75 97 GLN A CA 1
ATOM 822 C C . GLN A 1 97 ? 40.745 -19.076 16.373 1.00 71.75 97 GLN A C 1
ATOM 824 O O . GLN A 1 97 ? 41.686 -19.369 15.650 1.00 71.75 97 GLN A O 1
ATOM 829 N N . VAL A 1 98 ? 39.501 -18.936 15.899 1.00 71.88 98 VAL A N 1
ATOM 830 C CA . VAL A 1 98 ? 39.152 -19.186 14.488 1.00 71.88 98 VAL A CA 1
ATOM 831 C C . VAL A 1 98 ? 39.933 -18.274 13.534 1.00 71.88 98 VAL A C 1
ATOM 833 O O . VAL A 1 98 ? 40.409 -18.732 12.496 1.00 71.88 98 VAL A O 1
ATOM 836 N N . LEU A 1 99 ? 40.102 -16.993 13.879 1.00 68.88 99 LEU A N 1
ATOM 837 C CA . LEU A 1 99 ? 40.902 -16.064 13.073 1.00 68.88 99 LEU A CA 1
ATOM 838 C C . LEU A 1 99 ? 42.394 -16.430 13.072 1.00 68.88 99 LEU A C 1
ATOM 840 O O . LEU A 1 99 ? 43.031 -16.369 12.021 1.00 68.88 99 LEU A O 1
ATOM 844 N N . ASN A 1 100 ? 42.946 -16.836 14.217 1.00 71.69 100 ASN A N 1
ATOM 845 C CA . ASN A 1 100 ? 44.334 -17.290 14.312 1.00 71.69 100 ASN A CA 1
ATOM 846 C C . ASN A 1 100 ? 44.569 -18.587 13.528 1.00 71.69 100 ASN A C 1
ATOM 848 O O . ASN A 1 100 ? 45.562 -18.681 12.811 1.00 71.69 100 ASN A O 1
ATOM 852 N N . ASP A 1 101 ? 43.653 -19.550 13.619 1.00 78.44 101 ASP A N 1
ATOM 853 C CA . ASP A 1 101 ? 43.740 -20.827 12.907 1.00 78.44 101 ASP A CA 1
ATOM 854 C C . ASP A 1 101 ? 43.694 -20.603 11.381 1.00 78.44 101 ASP A C 1
ATOM 856 O O . ASP A 1 101 ? 44.475 -21.196 10.633 1.00 78.44 101 ASP A O 1
ATOM 860 N N . TYR A 1 102 ? 42.841 -19.684 10.911 1.00 73.75 102 TYR A N 1
ATOM 861 C CA . TYR A 1 102 ? 42.771 -19.293 9.500 1.00 73.75 102 TYR A CA 1
ATOM 862 C C . TYR A 1 102 ? 44.064 -18.614 9.013 1.00 73.75 102 TYR A C 1
ATOM 864 O O . TYR A 1 102 ? 44.616 -19.007 7.985 1.00 73.75 102 TYR A O 1
ATOM 872 N N . LEU A 1 103 ? 44.590 -17.642 9.769 1.00 70.88 103 LEU A N 1
ATOM 873 C CA . LEU A 1 103 ? 45.838 -16.945 9.425 1.00 70.88 103 LEU A CA 1
ATOM 874 C C . LEU A 1 103 ? 47.047 -17.892 9.404 1.00 70.88 103 LEU A C 1
ATOM 876 O O . LEU A 1 103 ? 47.901 -17.777 8.525 1.00 70.88 103 LEU A O 1
ATOM 880 N N . GLN A 1 104 ? 47.120 -18.848 10.334 1.00 69.19 104 GLN A N 1
ATOM 881 C CA . GLN A 1 104 ? 48.167 -19.875 10.339 1.00 69.19 104 GLN A CA 1
ATOM 882 C C . GLN A 1 104 ? 48.075 -20.789 9.114 1.00 69.19 104 GLN A C 1
ATOM 884 O O . GLN A 1 104 ? 49.098 -21.109 8.506 1.00 69.19 104 GLN A O 1
ATOM 889 N N . MET A 1 105 ? 46.862 -21.181 8.715 1.00 74.88 105 MET A N 1
ATOM 890 C CA . MET A 1 105 ? 46.647 -21.992 7.518 1.00 74.88 105 MET A CA 1
ATOM 891 C C . MET A 1 105 ? 47.058 -21.244 6.238 1.00 74.88 105 MET A C 1
ATOM 893 O O . MET A 1 105 ? 47.723 -21.830 5.383 1.00 74.88 105 MET A O 1
ATOM 897 N N . GLU A 1 106 ? 46.737 -19.952 6.118 1.00 62.53 106 GLU A N 1
ATOM 898 C CA . GLU A 1 106 ? 47.196 -19.121 4.995 1.00 62.53 106 GLU A CA 1
ATOM 899 C C . GLU A 1 106 ? 48.726 -18.983 4.970 1.00 62.53 106 GLU A C 1
ATOM 901 O O . GLU A 1 106 ? 49.340 -19.192 3.925 1.00 62.53 106 GLU A O 1
ATOM 906 N N . GLN A 1 107 ? 49.374 -18.711 6.107 1.00 67.88 107 GLN A N 1
ATOM 907 C CA . GLN A 1 107 ? 50.840 -18.615 6.195 1.00 67.88 107 GLN A CA 1
ATOM 908 C C . GLN A 1 107 ? 51.550 -19.926 5.812 1.00 67.88 107 GLN A C 1
ATOM 910 O O . GLN A 1 107 ? 52.579 -19.914 5.128 1.00 67.88 107 GLN A O 1
ATOM 915 N N . LEU A 1 108 ? 50.990 -21.074 6.204 1.00 69.25 108 LEU A N 1
ATOM 916 C CA . LEU A 1 108 ? 51.478 -22.389 5.780 1.00 69.25 108 LEU A CA 1
ATOM 917 C C . LEU A 1 108 ? 51.287 -22.612 4.275 1.00 69.25 108 LEU A C 1
ATOM 919 O O . LEU A 1 108 ? 52.128 -23.237 3.631 1.00 69.25 108 LEU A O 1
ATOM 923 N N . TRP A 1 109 ? 50.203 -22.103 3.692 1.00 66.06 109 TRP A N 1
ATOM 924 C CA . TRP A 1 109 ? 49.952 -22.220 2.259 1.00 66.06 109 TRP A CA 1
ATOM 925 C C . TRP A 1 109 ? 50.918 -21.362 1.430 1.00 66.06 109 TRP A C 1
ATOM 927 O O . TRP A 1 109 ? 51.502 -21.865 0.469 1.00 66.06 109 TRP A O 1
ATOM 937 N N . TYR A 1 110 ? 51.164 -20.112 1.839 1.00 58.53 110 TYR A N 1
ATOM 938 C CA . TYR A 1 110 ? 52.143 -19.234 1.187 1.00 58.53 110 TYR A CA 1
ATOM 939 C C . TYR A 1 110 ? 53.573 -19.779 1.299 1.00 58.53 110 TYR A C 1
ATOM 941 O O . TYR A 1 110 ? 54.253 -19.899 0.286 1.00 58.53 110 TYR A O 1
ATOM 949 N N . SER A 1 111 ? 54.000 -20.234 2.483 1.00 67.31 111 SER A N 1
ATOM 950 C CA . SER A 1 111 ? 55.354 -20.791 2.659 1.00 67.31 111 SER A CA 1
ATOM 951 C C . SER A 1 111 ? 55.598 -22.086 1.865 1.00 67.31 111 SER A C 1
ATOM 953 O O . SER A 1 111 ? 56.710 -22.325 1.391 1.00 67.31 111 SER A O 1
ATOM 955 N N . ASN A 1 112 ? 54.565 -22.908 1.654 1.00 61.69 112 ASN A N 1
ATOM 956 C CA . ASN A 1 112 ? 54.659 -24.101 0.806 1.00 61.69 112 ASN A CA 1
ATOM 957 C C . ASN A 1 112 ? 54.643 -23.783 -0.699 1.00 61.69 112 ASN A C 1
ATOM 959 O O . ASN A 1 112 ? 55.290 -24.489 -1.474 1.00 61.69 112 ASN A O 1
ATOM 963 N N . ASN A 1 113 ? 53.922 -22.745 -1.128 1.00 57.28 113 ASN A N 1
ATOM 964 C CA . ASN A 1 113 ? 53.911 -22.321 -2.529 1.00 57.28 113 ASN A CA 1
ATOM 965 C C . ASN A 1 113 ? 55.194 -21.583 -2.922 1.00 57.28 113 ASN A C 1
ATOM 967 O O . ASN A 1 113 ? 55.702 -21.828 -4.012 1.00 57.28 113 ASN A O 1
ATOM 971 N N . ASP A 1 114 ? 55.762 -20.771 -2.029 1.00 56.84 114 ASP A N 1
ATOM 972 C CA . ASP A 1 114 ? 57.037 -20.088 -2.266 1.00 56.84 114 ASP A CA 1
ATOM 973 C C . ASP A 1 114 ? 58.192 -21.094 -2.409 1.00 56.84 114 ASP A C 1
ATOM 975 O O . ASP A 1 114 ? 59.018 -20.961 -3.311 1.00 56.84 114 ASP A O 1
ATOM 979 N N . ASN A 1 115 ? 58.203 -22.170 -1.611 1.00 56.22 115 ASN A N 1
ATOM 980 C CA . ASN A 1 115 ? 59.179 -23.256 -1.767 1.00 56.22 115 ASN A CA 1
ATOM 981 C C . ASN A 1 115 ? 59.028 -24.002 -3.104 1.00 56.22 115 ASN A C 1
ATOM 983 O O . ASN A 1 115 ? 60.033 -24.294 -3.750 1.00 56.22 115 ASN A O 1
ATOM 987 N N . LYS A 1 116 ? 57.795 -24.257 -3.567 1.00 58.56 116 LYS A N 1
ATOM 988 C CA . LYS A 1 116 ? 57.559 -24.868 -4.889 1.00 58.56 116 LYS A CA 1
ATOM 989 C C . LYS A 1 116 ? 57.963 -23.952 -6.045 1.00 58.56 116 LYS A C 1
ATOM 991 O O . LYS A 1 116 ? 58.471 -24.444 -7.049 1.00 58.56 116 LYS A O 1
ATOM 996 N N . LEU A 1 117 ? 57.756 -22.642 -5.906 1.00 54.06 117 LEU A N 1
ATOM 997 C CA . LEU A 1 117 ? 58.140 -21.654 -6.915 1.00 54.06 117 LEU A CA 1
ATOM 998 C C . LEU A 1 117 ? 59.670 -21.528 -7.017 1.00 54.06 117 LEU A C 1
ATOM 1000 O O . LEU A 1 117 ? 60.203 -21.430 -8.119 1.00 54.06 117 LEU A O 1
ATOM 1004 N N . ILE A 1 118 ? 60.376 -21.589 -5.881 1.00 53.38 118 ILE A N 1
ATOM 1005 C CA . ILE A 1 118 ? 61.846 -21.593 -5.811 1.00 53.38 118 ILE A CA 1
ATOM 1006 C C . ILE A 1 118 ? 62.427 -22.902 -6.366 1.00 53.38 118 ILE A C 1
ATOM 1008 O O . ILE A 1 118 ? 63.398 -22.857 -7.121 1.00 53.38 118 ILE A O 1
ATOM 1012 N N . GLU A 1 119 ? 61.829 -24.060 -6.062 1.00 55.28 119 GLU A N 1
ATOM 1013 C CA . GLU A 1 119 ? 62.225 -25.344 -6.665 1.00 55.28 119 GLU A CA 1
ATOM 1014 C C . GLU A 1 119 ? 62.009 -25.357 -8.188 1.00 55.28 119 GLU A C 1
ATOM 1016 O O . GLU A 1 119 ? 62.890 -25.813 -8.920 1.00 55.28 119 GLU A O 1
ATOM 1021 N N . GLN A 1 120 ? 60.892 -24.806 -8.687 1.00 52.12 120 GLN A N 1
ATOM 1022 C CA . GLN A 1 120 ? 60.654 -24.657 -10.130 1.00 52.12 120 GLN A CA 1
ATOM 1023 C C . GLN A 1 120 ? 61.667 -23.716 -10.795 1.00 52.12 120 GLN A C 1
ATOM 1025 O O . GLN A 1 120 ? 62.231 -24.075 -11.826 1.00 52.12 120 GLN A O 1
ATOM 1030 N N . TYR A 1 121 ? 61.972 -22.565 -10.186 1.00 50.69 121 TYR A N 1
ATOM 1031 C CA . TYR A 1 121 ? 62.992 -21.644 -10.703 1.00 50.69 121 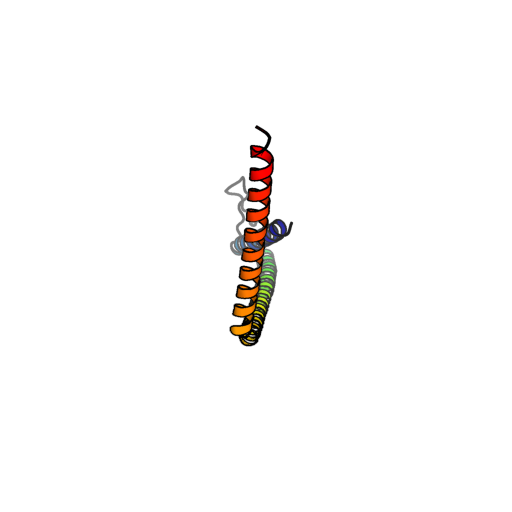TYR A CA 1
ATOM 1032 C C . TYR A 1 121 ? 64.395 -22.279 -10.731 1.00 50.69 121 TYR A C 1
ATOM 1034 O O . TYR A 1 121 ? 65.136 -22.103 -11.697 1.00 50.69 121 TYR A O 1
ATOM 1042 N N . HIS A 1 122 ? 64.771 -23.052 -9.706 1.00 50.16 122 HIS A N 1
ATOM 1043 C CA . HIS A 1 122 ? 66.054 -23.766 -9.680 1.00 50.16 122 HIS A CA 1
ATOM 1044 C C . HIS A 1 122 ? 66.160 -24.859 -10.757 1.00 50.16 122 HIS A C 1
ATOM 1046 O O . HIS A 1 122 ? 67.239 -25.045 -11.329 1.00 50.16 122 HIS A O 1
ATOM 1052 N N . LEU A 1 123 ? 65.063 -25.558 -11.061 1.00 52.16 123 LEU A N 1
ATOM 1053 C CA . LEU A 1 123 ? 64.996 -26.541 -12.149 1.00 52.16 123 LEU A CA 1
ATOM 1054 C C . LEU A 1 123 ? 65.089 -25.889 -13.537 1.00 52.16 123 LEU A C 1
ATOM 1056 O O . LEU A 1 123 ? 65.749 -26.432 -14.418 1.00 52.16 123 LEU A O 1
ATOM 1060 N N . GLU A 1 124 ? 64.482 -24.718 -13.737 1.00 51.75 124 GLU A N 1
ATOM 1061 C CA . GLU A 1 124 ? 64.504 -24.027 -15.035 1.00 51.75 124 GLU A CA 1
ATOM 1062 C C . GLU A 1 124 ? 65.865 -23.379 -15.356 1.00 51.75 124 GLU A C 1
ATOM 1064 O O . GLU A 1 124 ? 66.267 -23.351 -16.517 1.00 51.75 124 GLU A O 1
ATOM 1069 N N . PHE A 1 125 ? 66.624 -22.931 -14.349 1.00 46.09 125 PHE A N 1
ATOM 1070 C CA . PHE A 1 125 ? 67.932 -22.277 -14.547 1.00 46.09 125 PHE A CA 1
ATOM 1071 C C . PHE A 1 125 ? 69.151 -23.213 -14.531 1.00 46.09 125 PHE A C 1
ATOM 1073 O O . PHE A 1 125 ? 70.249 -22.790 -14.880 1.00 46.09 125 PHE A O 1
ATOM 1080 N N . SER A 1 126 ? 68.998 -24.481 -14.145 1.00 46.34 126 SER A N 1
ATOM 1081 C CA . SER A 1 126 ? 70.090 -25.472 -14.195 1.00 46.34 126 SER A CA 1
ATOM 1082 C C . SER A 1 126 ? 70.202 -26.195 -15.549 1.00 46.34 126 SER A C 1
ATOM 1084 O O . SER A 1 126 ? 71.089 -27.030 -15.735 1.00 46.34 126 SER A O 1
ATOM 1086 N N . HIS A 1 127 ? 69.342 -25.839 -16.510 1.00 44.88 127 HIS A N 1
ATOM 1087 C CA . HIS A 1 127 ? 69.319 -26.378 -17.873 1.00 44.88 127 HIS A CA 1
ATOM 1088 C C . HIS A 1 127 ? 69.614 -25.341 -18.978 1.00 44.88 127 HIS A C 1
ATOM 1090 O O . HIS A 1 127 ? 69.371 -25.632 -20.151 1.00 44.88 127 HIS A O 1
ATOM 1096 N N . SER A 1 128 ? 70.172 -24.171 -18.635 1.00 40.44 128 SER A N 1
ATOM 1097 C CA . SER A 1 128 ? 70.712 -23.183 -19.590 1.00 40.44 128 SER A CA 1
ATOM 1098 C C . SER A 1 128 ? 72.235 -23.137 -19.579 1.00 40.44 128 SER A C 1
ATOM 1100 O O . SER A 1 128 ? 72.778 -22.917 -18.471 1.00 40.44 128 SER A O 1
#

Sequence (128 aa):
GETTEYVAEQLAYEWIKYARERLQEGKCSHYFIENLNLLEPCKREYLNEACEILAYRINLKEMVQFEFMKQRKQMVEAMNRKTEEFLRQIKVTDLVQVLNDYLQMEQLWYSNNDNKLIEQYHLEFSHS

pLDDT: mean 76.69, std 14.3, range [40.44, 95.0]

Foldseek 3Di:
DVVVVVVVVVVVLVVLVVLLVCLVVLADADPVHRPDGPSVVPDNVVSVVSSVVSVVVNVVVVVVVVVVVVVVVVVVVVVVVVVVVVVVVDDPVNVVVVVVVVVVVVVVVVVVVVVVVVVVVVVVVVVD